Protein AF-A0A9E5HGV6-F1 (afdb_monomer_lite)

Radius of gyration: 12.86 Å; chains: 1; bounding box: 26×19×37 Å

Foldseek 3Di:
DQDPLNVVQVCQQPPPADCDDPRGRHGDDQDPVNSVVSVVCVVDPVNDPPDPPVPVDDD

pLDDT: mean 72.51, std 15.04, range [39.16, 87.56]

Secondary str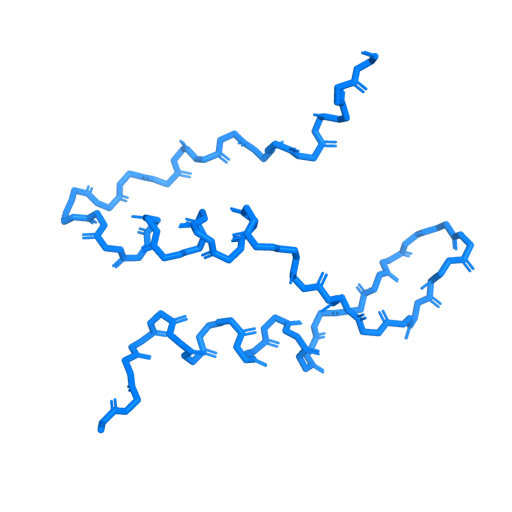ucture (DSSP, 8-state):
---HHHHHHHHHHHH-B--SSTTTTSBPPPPHHHHHHHHHHHH-TT-------TTS---

Sequence (59 aa):
MTTRREKVCKFIERYCLIPEGSKVGQPIKLLDFQRKFVLDVYDNPAGRREVECLFSHPR

Structure (mmCIF, N/CA/C/O backbone):
data_AF-A0A9E5HGV6-F1
#
_entry.id   AF-A0A9E5HGV6-F1
#
loop_
_atom_site.group_PDB
_atom_site.id
_atom_site.type_symbol
_atom_site.label_atom_id
_atom_site.label_alt_id
_atom_site.label_comp_id
_atom_site.label_asym_id
_atom_site.label_entity_id
_atom_site.label_seq_id
_atom_site.pdbx_PDB_ins_code
_atom_site.Cartn_x
_atom_site.Cartn_y
_atom_site.Cartn_z
_atom_site.occupancy
_atom_site.B_iso_or_equiv
_atom_site.auth_seq_id
_atom_site.auth_comp_id
_atom_site.auth_asym_id
_atom_site.auth_atom_id
_atom_site.pdbx_PDB_model_num
ATOM 1 N N . MET A 1 1 ? -3.042 2.678 -18.891 1.00 52.03 1 MET A N 1
ATOM 2 C CA . MET A 1 1 ? -2.965 1.231 -18.591 1.00 52.03 1 MET A CA 1
ATOM 3 C C . MET A 1 1 ? -2.668 1.058 -17.114 1.00 52.03 1 MET A C 1
ATOM 5 O O . MET A 1 1 ? -1.693 1.627 -16.654 1.00 52.03 1 MET A O 1
ATOM 9 N N . THR A 1 2 ? -3.504 0.343 -16.360 1.00 68.50 2 THR A N 1
ATOM 10 C CA . THR A 1 2 ? -3.261 0.117 -14.924 1.00 68.50 2 THR A CA 1
ATOM 11 C C . THR A 1 2 ? -2.252 -1.012 -14.759 1.00 68.50 2 THR A C 1
ATOM 13 O O . THR A 1 2 ? -2.530 -2.153 -15.144 1.00 68.50 2 THR A O 1
ATOM 16 N N . THR A 1 3 ? -1.085 -0.700 -14.212 1.00 82.44 3 THR A N 1
ATOM 17 C CA . THR A 1 3 ? -0.011 -1.678 -14.007 1.00 82.44 3 THR A CA 1
ATOM 18 C C . THR A 1 3 ? -0.392 -2.681 -12.910 1.00 82.44 3 THR A C 1
ATOM 20 O O . THR A 1 3 ? -1.206 -2.386 -12.030 1.00 82.44 3 THR A O 1
ATOM 23 N N . ARG A 1 4 ? 0.171 -3.899 -12.944 1.00 81.00 4 ARG A N 1
ATOM 24 C CA . ARG A 1 4 ? -0.115 -4.954 -11.945 1.00 81.00 4 ARG A CA 1
ATOM 25 C C . ARG A 1 4 ? 0.089 -4.449 -10.512 1.00 81.00 4 ARG A C 1
ATOM 27 O O . ARG A 1 4 ? -0.759 -4.673 -9.656 1.00 81.00 4 ARG A O 1
ATOM 34 N N . ARG A 1 5 ? 1.163 -3.695 -10.293 1.00 79.94 5 ARG A N 1
ATOM 35 C CA . ARG A 1 5 ? 1.533 -3.077 -9.015 1.00 79.94 5 ARG A CA 1
ATOM 36 C C . ARG A 1 5 ? 0.488 -2.078 -8.484 1.00 79.94 5 ARG A C 1
ATOM 38 O O . ARG A 1 5 ? 0.147 -2.114 -7.304 1.00 79.94 5 ARG A O 1
ATOM 45 N N . GLU A 1 6 ? -0.121 -1.268 -9.353 1.00 82.06 6 GLU A N 1
ATOM 46 C CA . GLU A 1 6 ? -1.219 -0.365 -8.964 1.00 82.06 6 GLU A CA 1
ATOM 47 C C . GLU A 1 6 ? -2.503 -1.117 -8.603 1.00 82.06 6 GLU A C 1
ATOM 49 O O . GLU A 1 6 ? -3.225 -0.713 -7.689 1.00 82.06 6 GLU A O 1
ATOM 54 N N . LYS A 1 7 ? -2.794 -2.225 -9.298 1.00 86.31 7 LYS A N 1
ATOM 55 C CA . LYS A 1 7 ? -3.945 -3.080 -8.967 1.00 86.31 7 LYS A CA 1
ATOM 56 C C . LYS A 1 7 ? -3.784 -3.712 -7.587 1.00 86.31 7 LYS A C 1
ATOM 58 O O . LYS A 1 7 ? -4.760 -3.775 -6.847 1.00 86.31 7 LYS A O 1
ATOM 63 N N . VAL A 1 8 ? -2.567 -4.122 -7.228 1.00 86.00 8 VAL A N 1
ATOM 64 C CA . VAL A 1 8 ? -2.282 -4.685 -5.901 1.00 86.00 8 VAL A CA 1
ATOM 65 C C . VAL A 1 8 ? -2.446 -3.634 -4.804 1.00 86.00 8 VAL A C 1
ATOM 67 O O . VAL A 1 8 ? -3.106 -3.918 -3.811 1.00 86.00 8 VAL A O 1
ATOM 70 N N . CYS A 1 9 ? -1.951 -2.406 -4.998 1.00 84.12 9 CYS A N 1
ATOM 71 C CA . CYS A 1 9 ? -2.175 -1.326 -4.026 1.00 84.12 9 CYS A CA 1
ATOM 72 C C . CYS A 1 9 ? -3.673 -1.080 -3.799 1.00 84.12 9 CYS A C 1
ATOM 74 O O . CYS A 1 9 ? -4.140 -1.098 -2.664 1.00 84.12 9 CYS A O 1
ATOM 76 N N . LYS A 1 10 ? -4.450 -0.956 -4.885 1.00 87.38 10 LYS A N 1
ATOM 77 C CA . LYS A 1 10 ? -5.908 -0.780 -4.802 1.00 87.38 10 LYS A CA 1
ATOM 78 C C . LYS A 1 10 ? -6.619 -1.965 -4.152 1.00 87.38 10 LYS A C 1
ATOM 80 O O . LYS A 1 10 ? -7.640 -1.766 -3.503 1.00 87.38 10 LYS A O 1
ATOM 85 N N . PHE A 1 11 ? -6.119 -3.184 -4.345 1.00 87.56 11 PHE A N 1
ATOM 86 C CA . PHE A 1 11 ? -6.667 -4.370 -3.697 1.00 87.56 11 PHE A CA 1
ATOM 87 C C . PHE A 1 11 ? -6.456 -4.307 -2.182 1.00 87.56 11 PHE A C 1
ATOM 89 O O . PHE A 1 11 ? -7.415 -4.466 -1.432 1.00 87.56 11 PHE A O 1
ATOM 96 N N . ILE A 1 12 ? -5.239 -3.991 -1.737 1.00 84.94 12 ILE A N 1
ATOM 97 C CA . ILE A 1 12 ? -4.911 -3.876 -0.312 1.00 84.94 12 ILE A CA 1
ATOM 98 C C . ILE A 1 12 ? -5.769 -2.789 0.348 1.00 84.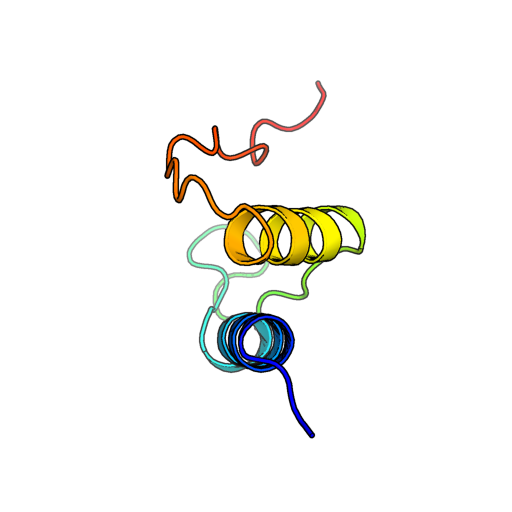94 12 ILE A C 1
ATOM 100 O O . ILE A 1 12 ? -6.393 -3.050 1.370 1.00 84.94 12 ILE A O 1
ATOM 104 N N . GLU A 1 13 ? -5.888 -1.612 -0.273 1.00 84.94 13 GLU A N 1
ATOM 105 C CA . GLU A 1 13 ? -6.679 -0.497 0.274 1.00 84.94 13 GLU A CA 1
ATOM 106 C C . GLU A 1 13 ? -8.192 -0.791 0.347 1.00 84.94 13 GLU A C 1
ATOM 108 O O . GLU A 1 13 ? -8.905 -0.169 1.134 1.00 84.94 13 GLU A O 1
ATOM 113 N N . ARG A 1 14 ? -8.706 -1.716 -0.477 1.00 86.44 14 ARG A N 1
ATOM 114 C CA . ARG A 1 14 ? -10.142 -2.047 -0.535 1.00 86.44 14 ARG A CA 1
ATOM 115 C C . ARG A 1 14 ? -10.537 -3.275 0.265 1.00 86.44 14 ARG A C 1
ATOM 117 O O . ARG A 1 14 ? -11.651 -3.307 0.776 1.00 86.44 14 ARG A O 1
ATOM 124 N N . TYR A 1 15 ? -9.676 -4.284 0.316 1.00 85.25 15 TYR A N 1
ATOM 125 C CA . TYR A 1 15 ? -10.024 -5.594 0.864 1.00 85.25 15 TYR A CA 1
ATOM 126 C C . TYR A 1 15 ? -9.291 -5.913 2.163 1.00 85.25 15 TYR A C 1
ATOM 128 O O . TYR A 1 15 ? -9.795 -6.716 2.944 1.00 85.25 15 TYR A O 1
ATOM 136 N N . CYS A 1 16 ? -8.138 -5.293 2.430 1.00 83.81 16 CYS A N 1
ATOM 137 C CA . CYS A 1 16 ? -7.427 -5.532 3.678 1.00 83.81 16 CYS A CA 1
ATOM 138 C C . CYS A 1 16 ? -7.930 -4.571 4.759 1.00 83.81 16 CYS A C 1
ATOM 140 O O . CYS A 1 16 ? -7.747 -3.353 4.683 1.00 83.81 16 CYS A O 1
ATOM 142 N N . LEU A 1 17 ? -8.561 -5.146 5.778 1.00 84.75 17 LEU A N 1
ATOM 143 C CA . LEU A 1 17 ? -8.976 -4.452 6.989 1.00 84.75 17 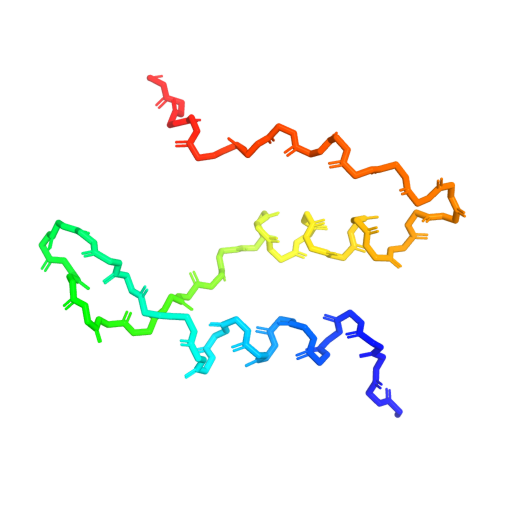LEU A CA 1
ATOM 144 C C . LEU A 1 17 ? -7.938 -4.678 8.086 1.00 84.75 17 LEU A C 1
ATOM 146 O O . LEU A 1 17 ? -7.257 -5.703 8.106 1.00 84.75 17 LEU A O 1
ATOM 150 N N . ILE A 1 18 ? -7.822 -3.723 9.002 1.00 81.81 18 ILE A N 1
ATOM 151 C CA . ILE A 1 18 ? -6.949 -3.853 10.169 1.00 81.81 18 ILE A CA 1
ATOM 152 C C . ILE A 1 18 ? -7.503 -4.983 11.058 1.00 81.81 18 ILE A C 1
ATOM 154 O O . ILE A 1 18 ? -8.656 -4.880 11.485 1.00 81.81 18 ILE A O 1
ATOM 158 N N . PRO A 1 19 ? -6.728 -6.050 11.330 1.00 75.69 19 PRO A N 1
ATOM 159 C CA . PRO A 1 19 ? -7.231 -7.216 12.054 1.00 75.69 19 PRO A CA 1
ATOM 160 C C . PRO A 1 19 ? -7.255 -7.023 13.576 1.00 75.69 19 PRO A C 1
ATOM 162 O O . PRO A 1 19 ? -8.048 -7.673 14.246 1.00 75.69 19 PRO A O 1
ATOM 165 N N . GLU A 1 20 ? -6.430 -6.127 14.129 1.00 72.25 20 GLU A N 1
ATOM 166 C CA . GLU A 1 20 ? -6.264 -5.965 15.580 1.00 72.25 20 GLU A CA 1
ATOM 167 C C . GLU A 1 20 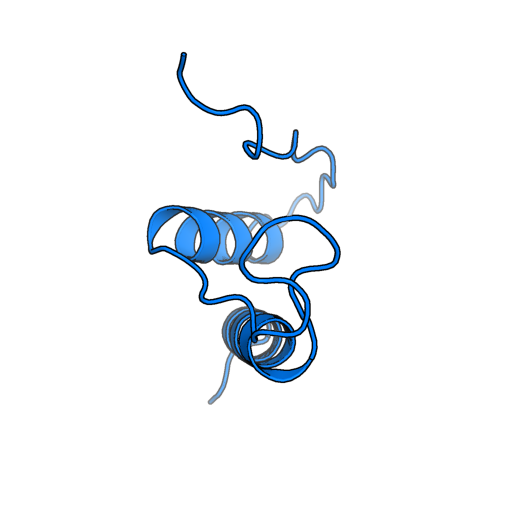? -6.017 -4.500 15.992 1.00 72.25 20 GLU A C 1
ATOM 169 O O . GLU A 1 20 ? -5.554 -3.674 15.200 1.00 72.25 20 GLU A O 1
ATOM 174 N N . GLY A 1 21 ? -6.316 -4.172 17.255 1.00 78.25 21 GLY A N 1
ATOM 175 C CA . GLY A 1 21 ? -6.090 -2.852 17.859 1.00 78.25 21 GLY A CA 1
ATOM 176 C C . GLY A 1 21 ? -7.263 -1.870 17.729 1.00 78.25 21 GLY A C 1
ATOM 177 O O . GLY A 1 21 ? -8.364 -2.219 17.310 1.00 78.25 21 GLY A O 1
ATOM 178 N N . SER A 1 22 ? -7.036 -0.600 18.082 1.00 77.50 22 SER A N 1
ATOM 179 C CA . SER A 1 22 ? -8.101 0.418 18.198 1.00 77.50 22 SER A CA 1
ATOM 180 C C . SER A 1 22 ? -8.777 0.811 16.877 1.00 77.50 22 SER A C 1
ATOM 182 O O . SER A 1 22 ? -9.780 1.519 16.888 1.00 77.50 22 SER A O 1
ATOM 184 N N . LYS A 1 23 ? -8.222 0.394 15.733 1.00 77.50 23 LYS A N 1
ATOM 185 C CA . LYS A 1 23 ? -8.753 0.670 14.386 1.00 77.50 23 LYS A CA 1
ATOM 186 C C . LYS A 1 23 ? -9.219 -0.599 13.668 1.00 77.50 23 LYS A C 1
ATOM 188 O O . LYS A 1 23 ? -9.318 -0.597 12.442 1.00 77.50 23 LYS A O 1
ATOM 193 N N . VAL A 1 24 ? -9.480 -1.670 14.418 1.00 83.25 24 VAL A N 1
ATOM 194 C CA . VAL A 1 24 ? -9.962 -2.943 13.876 1.00 83.25 24 VAL A CA 1
ATOM 195 C C . VAL A 1 24 ? -11.176 -2.739 12.962 1.00 83.25 24 VAL A C 1
ATOM 197 O O . VAL A 1 24 ? -12.068 -1.939 13.251 1.00 83.25 24 VAL A O 1
ATOM 200 N N . GLY A 1 25 ? -11.178 -3.417 11.815 1.00 81.25 25 GLY A N 1
ATOM 201 C CA . GLY A 1 25 ? -12.250 -3.333 10.819 1.00 81.25 25 GLY A CA 1
ATOM 202 C C . GLY A 1 25 ? -12.206 -2.106 9.900 1.00 81.25 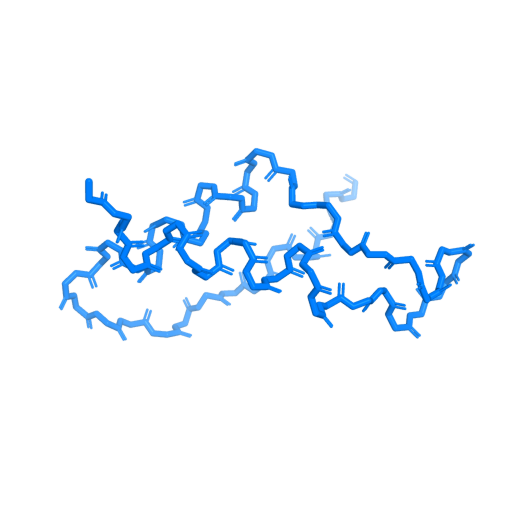25 GLY A C 1
ATOM 203 O O . GLY A 1 25 ? -13.002 -2.030 8.967 1.00 81.25 25 GLY A O 1
ATOM 204 N N . GLN A 1 26 ? -11.280 -1.162 10.101 1.00 82.62 26 GLN A N 1
ATOM 205 C CA . GLN A 1 26 ? -11.078 -0.058 9.157 1.00 82.62 26 GLN A CA 1
ATOM 206 C C . GLN A 1 26 ? -10.197 -0.493 7.975 1.00 82.62 26 GLN A C 1
ATOM 208 O O . GLN A 1 26 ? -9.280 -1.300 8.162 1.00 82.62 26 GLN A O 1
ATOM 213 N N . PRO A 1 27 ? -10.431 0.049 6.766 1.00 81.88 27 PRO A N 1
ATOM 214 C CA . PRO A 1 27 ? -9.582 -0.221 5.611 1.00 81.88 27 PRO A CA 1
ATOM 215 C C . PRO A 1 27 ? -8.156 0.277 5.846 1.00 81.88 27 PRO A C 1
ATOM 217 O O . PRO A 1 27 ? -7.937 1.409 6.294 1.00 81.88 27 PRO A O 1
ATOM 220 N N . ILE A 1 28 ? -7.180 -0.574 5.524 1.00 82.25 28 ILE A N 1
ATOM 221 C CA . ILE A 1 28 ? -5.762 -0.231 5.618 1.00 82.25 28 ILE A CA 1
ATOM 222 C C . ILE A 1 28 ? -5.450 0.831 4.567 1.00 82.25 28 ILE A C 1
ATOM 224 O O . ILE A 1 28 ? -5.579 0.604 3.366 1.00 82.25 28 ILE A O 1
ATOM 228 N N . LYS A 1 29 ? -4.987 1.996 5.019 1.00 81.56 29 LYS A N 1
ATOM 229 C CA . LYS A 1 29 ? -4.396 3.005 4.139 1.00 81.56 29 LYS A CA 1
ATOM 230 C C . LYS A 1 29 ? -2.897 2.762 4.060 1.00 81.56 29 LYS A C 1
ATOM 232 O O . LYS A 1 29 ? -2.212 2.841 5.076 1.00 81.56 29 LYS A O 1
ATOM 237 N N . LEU A 1 30 ? -2.408 2.472 2.856 1.00 80.38 30 LEU A N 1
ATOM 238 C CA . LEU A 1 30 ? -0.979 2.333 2.594 1.00 80.38 30 LEU A CA 1
ATOM 239 C C . LEU A 1 30 ? -0.303 3.699 2.739 1.00 80.38 30 LEU A C 1
ATOM 241 O O . LEU A 1 30 ? -0.651 4.643 2.030 1.00 80.38 30 LEU A O 1
ATOM 245 N N . LEU A 1 31 ? 0.677 3.789 3.632 1.00 83.69 31 LEU A N 1
ATOM 246 C CA . LEU A 1 31 ? 1.576 4.942 3.706 1.00 83.69 31 LEU A CA 1
ATOM 247 C C . LEU A 1 31 ? 2.540 4.932 2.510 1.00 83.69 31 LEU A C 1
ATOM 249 O O . LEU A 1 31 ? 2.788 3.879 1.915 1.00 83.69 31 LEU A O 1
ATOM 253 N N . ASP A 1 32 ? 3.121 6.083 2.163 1.00 81.19 32 ASP A N 1
ATOM 254 C CA . ASP A 1 32 ? 3.965 6.217 0.964 1.00 81.19 32 ASP A CA 1
ATOM 255 C C . ASP A 1 32 ? 5.131 5.215 0.929 1.00 81.19 32 ASP A C 1
ATOM 257 O O . ASP A 1 32 ? 5.431 4.644 -0.122 1.00 81.19 32 ASP A O 1
ATOM 261 N N . PHE A 1 33 ? 5.732 4.911 2.086 1.00 79.75 33 PHE A N 1
ATOM 262 C CA . PHE A 1 33 ? 6.795 3.906 2.188 1.00 79.75 33 PHE A CA 1
ATOM 263 C C . PHE A 1 33 ? 6.293 2.481 1.903 1.00 79.75 33 PHE A C 1
ATOM 265 O O . PHE A 1 33 ? 6.970 1.716 1.218 1.00 79.75 33 PHE A O 1
ATOM 272 N N . GLN A 1 34 ? 5.090 2.128 2.369 1.00 80.31 34 GLN A N 1
ATOM 273 C CA . GLN A 1 34 ? 4.484 0.815 2.122 1.00 80.31 34 GLN A CA 1
ATOM 274 C C . GLN A 1 34 ? 4.087 0.678 0.656 1.00 80.31 34 GLN A C 1
ATOM 276 O O . GLN A 1 34 ? 4.250 -0.381 0.056 1.00 80.31 34 GLN A O 1
ATOM 281 N N . ARG A 1 35 ? 3.608 1.767 0.048 1.00 83.25 35 ARG A N 1
ATOM 282 C CA . ARG A 1 35 ? 3.332 1.814 -1.387 1.00 83.25 35 ARG A CA 1
ATOM 283 C C . ARG A 1 35 ? 4.610 1.593 -2.184 1.00 83.25 35 ARG A C 1
ATOM 285 O O . ARG A 1 35 ? 4.619 0.737 -3.062 1.00 83.25 35 ARG A O 1
ATOM 292 N N . LYS A 1 36 ? 5.695 2.296 -1.840 1.00 83.00 36 LYS A N 1
ATOM 293 C CA . LYS A 1 36 ? 7.011 2.113 -2.467 1.00 83.00 36 LYS A CA 1
ATOM 294 C C . LYS A 1 36 ? 7.500 0.673 -2.337 1.00 83.00 36 LYS A C 1
ATOM 296 O O . LYS A 1 36 ? 7.964 0.115 -3.318 1.00 83.00 36 LYS A O 1
ATOM 301 N N . PHE A 1 37 ? 7.315 0.057 -1.176 1.00 81.69 37 PHE A N 1
ATOM 302 C CA . PHE A 1 37 ? 7.658 -1.343 -0.951 1.00 81.69 37 PHE A CA 1
ATOM 303 C C . PHE A 1 37 ? 6.860 -2.305 -1.832 1.00 81.69 37 PHE A C 1
ATOM 305 O O . PHE A 1 37 ? 7.438 -3.174 -2.474 1.00 81.69 37 PHE A O 1
ATOM 312 N N . VAL A 1 38 ? 5.538 -2.128 -1.926 1.00 80.25 38 VAL A N 1
ATOM 313 C CA . VAL A 1 38 ? 4.711 -2.925 -2.843 1.00 80.25 38 VAL A CA 1
ATOM 314 C C . VAL A 1 38 ? 5.202 -2.735 -4.280 1.00 80.25 38 VAL A C 1
ATOM 316 O O . VAL A 1 38 ? 5.355 -3.712 -5.002 1.00 80.25 38 VAL A O 1
ATOM 319 N N . LEU A 1 39 ? 5.497 -1.503 -4.702 1.00 80.94 39 LEU A N 1
ATOM 320 C CA . LEU A 1 39 ? 6.049 -1.255 -6.035 1.00 80.94 39 LEU A CA 1
ATOM 321 C C . LEU A 1 39 ? 7.371 -2.013 -6.237 1.00 80.94 39 LEU A C 1
ATOM 323 O O . LEU A 1 39 ? 7.470 -2.740 -7.215 1.00 80.94 39 LEU A O 1
ATOM 327 N N . ASP A 1 40 ? 8.311 -1.915 -5.299 1.00 80.88 40 ASP A N 1
ATOM 328 C CA . ASP A 1 40 ? 9.639 -2.542 -5.353 1.00 80.88 40 ASP A CA 1
ATOM 329 C C . ASP A 1 40 ? 9.563 -4.079 -5.448 1.00 80.88 40 ASP A C 1
ATOM 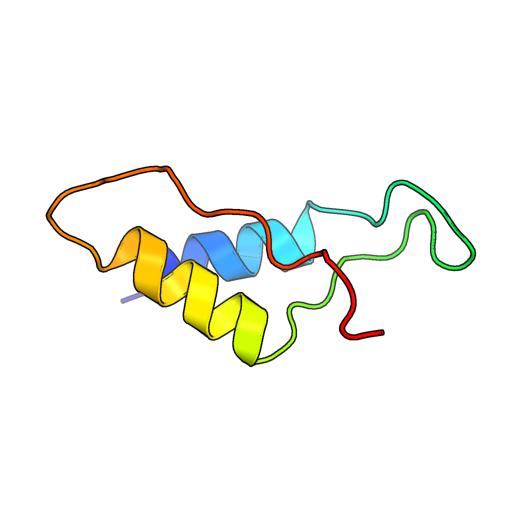331 O O . ASP A 1 40 ? 10.179 -4.697 -6.317 1.00 80.88 40 ASP A O 1
ATOM 335 N N . VAL A 1 41 ? 8.688 -4.702 -4.649 1.00 77.75 41 VAL A N 1
ATOM 336 C CA . VAL A 1 41 ? 8.429 -6.154 -4.679 1.00 77.75 41 VAL A CA 1
ATOM 337 C C . VAL A 1 41 ? 7.922 -6.619 -6.040 1.00 77.75 41 VAL A C 1
ATOM 339 O O . VAL A 1 41 ? 8.313 -7.684 -6.522 1.00 77.75 41 VAL A O 1
ATOM 342 N N . TYR A 1 42 ? 7.017 -5.852 -6.650 1.00 77.25 42 TYR A N 1
ATOM 343 C CA . TYR A 1 42 ? 6.415 -6.210 -7.935 1.00 77.25 42 TYR A CA 1
ATOM 344 C C . TYR A 1 42 ? 7.237 -5.756 -9.147 1.00 77.25 42 TYR A C 1
ATOM 346 O O . TYR A 1 42 ? 6.950 -6.225 -10.250 1.00 77.25 42 TYR A O 1
ATOM 354 N N . ASP A 1 43 ? 8.215 -4.870 -8.953 1.00 76.62 43 ASP A N 1
ATOM 355 C CA . ASP A 1 43 ? 9.153 -4.407 -9.981 1.00 76.62 43 ASP A CA 1
ATOM 356 C C . ASP A 1 43 ? 10.405 -5.299 -10.057 1.00 76.62 43 ASP A C 1
ATOM 358 O O . ASP A 1 43 ? 11.012 -5.414 -11.118 1.00 76.62 43 ASP A O 1
ATOM 362 N N . ASN A 1 44 ? 10.750 -6.011 -8.976 1.00 70.44 44 ASN A N 1
ATOM 363 C CA . ASN A 1 44 ? 11.915 -6.894 -8.934 1.00 70.44 44 ASN A CA 1
ATOM 364 C C . ASN A 1 44 ? 11.799 -8.090 -9.916 1.00 70.44 44 ASN A C 1
ATOM 366 O O . ASN A 1 44 ? 11.017 -9.020 -9.669 1.00 70.44 44 ASN A O 1
ATOM 370 N N . PRO A 1 45 ? 12.630 -8.163 -10.977 1.00 63.72 45 PRO A N 1
ATOM 371 C CA . PRO A 1 45 ? 12.589 -9.249 -11.960 1.00 63.72 45 PRO A CA 1
ATOM 372 C C . PRO A 1 45 ? 13.044 -10.600 -11.386 1.00 63.72 45 PRO A C 1
ATOM 374 O O . PRO A 1 45 ? 12.710 -11.646 -11.939 1.00 63.72 45 PRO A O 1
ATOM 377 N N . ALA A 1 46 ? 13.773 -10.598 -10.263 1.00 65.19 46 ALA A N 1
ATOM 378 C CA . ALA A 1 46 ? 14.262 -11.812 -9.609 1.00 65.19 46 ALA A CA 1
ATOM 379 C C . ALA A 1 46 ? 13.219 -12.488 -8.696 1.00 65.19 46 ALA A C 1
ATOM 381 O O . ALA A 1 46 ? 13.471 -13.584 -8.196 1.00 65.19 46 ALA A O 1
ATOM 382 N N . GLY A 1 47 ? 12.062 -11.856 -8.448 1.00 53.97 47 GLY A N 1
ATOM 383 C CA . GLY A 1 47 ? 10.936 -12.468 -7.733 1.00 53.97 47 GLY A CA 1
ATOM 384 C C . GLY A 1 47 ? 11.245 -12.978 -6.319 1.00 53.97 47 GLY A C 1
ATOM 385 O O . GLY A 1 47 ? 10.529 -13.857 -5.832 1.00 53.97 47 GLY A O 1
ATOM 386 N N . ARG A 1 48 ? 12.302 -12.482 -5.656 1.00 51.50 48 ARG A N 1
ATOM 387 C CA . ARG A 1 48 ? 12.639 -12.913 -4.292 1.00 51.50 48 ARG A CA 1
ATOM 388 C C . ARG A 1 48 ? 11.630 -12.330 -3.304 1.00 51.50 48 ARG A C 1
ATOM 390 O O . ARG A 1 48 ? 11.490 -11.121 -3.183 1.00 51.50 48 ARG A O 1
ATOM 397 N N . ARG A 1 49 ? 10.909 -13.243 -2.646 1.00 53.38 49 ARG A N 1
ATOM 398 C CA . ARG A 1 49 ? 9.758 -13.021 -1.750 1.00 53.38 49 ARG A CA 1
ATOM 399 C C . ARG A 1 49 ? 10.164 -12.832 -0.288 1.00 53.38 49 ARG A C 1
ATOM 401 O O . ARG A 1 49 ? 9.314 -12.930 0.587 1.00 53.38 49 ARG A O 1
ATOM 408 N N . GLU A 1 50 ? 11.445 -12.618 -0.015 1.00 50.28 50 GLU A N 1
ATOM 409 C CA . GLU A 1 50 ? 11.919 -12.347 1.339 1.00 50.28 50 GLU A CA 1
ATOM 410 C C . GLU A 1 50 ? 11.895 -10.844 1.557 1.00 50.28 50 GLU A C 1
ATOM 412 O O . GLU A 1 50 ? 12.881 -10.125 1.438 1.00 50.28 50 GLU A O 1
ATOM 417 N N . VAL A 1 51 ? 10.679 -10.368 1.762 1.00 47.62 51 VAL A N 1
ATOM 418 C CA . VAL A 1 51 ? 10.426 -9.033 2.252 1.00 47.62 51 VAL A CA 1
ATOM 419 C C . VAL A 1 51 ? 10.155 -9.171 3.732 1.00 47.62 51 VAL A C 1
ATOM 421 O O . VAL A 1 51 ? 9.046 -9.521 4.138 1.00 47.62 51 VAL A O 1
ATOM 424 N N . GLU A 1 52 ? 11.189 -8.943 4.537 1.00 47.16 52 GLU A N 1
ATOM 425 C CA . GLU A 1 52 ? 11.010 -8.764 5.968 1.00 47.16 52 GLU A CA 1
ATOM 426 C C . GLU A 1 52 ? 9.999 -7.632 6.154 1.00 47.16 52 GLU A C 1
ATOM 428 O O . GLU A 1 52 ? 10.190 -6.497 5.707 1.00 47.16 52 GLU A O 1
ATOM 433 N N . CYS A 1 53 ? 8.836 -7.990 6.690 1.00 40.84 53 CYS A N 1
ATOM 434 C CA . CYS A 1 53 ? 7.751 -7.057 6.905 1.00 40.84 53 CYS A CA 1
ATOM 435 C C . CYS A 1 53 ? 8.242 -5.997 7.894 1.00 40.84 53 CYS A C 1
ATOM 437 O O . CYS A 1 53 ? 8.257 -6.228 9.099 1.00 40.84 53 CYS A O 1
ATOM 439 N N . LEU A 1 54 ? 8.586 -4.810 7.387 1.00 45.69 54 LEU A N 1
ATOM 440 C CA . LEU A 1 54 ? 8.930 -3.604 8.155 1.00 45.69 54 LEU A CA 1
ATOM 441 C C . LEU A 1 54 ? 7.750 -3.059 8.997 1.00 45.69 54 LEU A C 1
ATOM 443 O O . LEU A 1 54 ? 7.688 -1.875 9.308 1.00 45.69 54 LEU A O 1
ATOM 447 N N . PHE A 1 55 ? 6.807 -3.914 9.404 1.00 48.56 55 PHE A N 1
ATOM 448 C CA . PHE A 1 55 ? 5.879 -3.628 10.500 1.00 48.56 55 PHE A CA 1
ATOM 449 C C . PHE A 1 55 ? 6.580 -3.616 11.870 1.00 48.56 55 PHE A C 1
ATOM 451 O O . PHE A 1 55 ? 5.956 -3.243 12.868 1.00 48.56 55 PHE A O 1
ATOM 458 N N . SER A 1 56 ? 7.873 -3.955 11.922 1.00 43.00 56 SER A N 1
ATOM 459 C CA . SER A 1 56 ? 8.759 -3.594 13.028 1.00 43.00 56 SER A CA 1
ATOM 460 C C . SER A 1 56 ? 8.819 -2.073 13.127 1.00 43.00 56 SER A C 1
ATOM 462 O O . SER A 1 56 ? 9.530 -1.402 12.382 1.00 43.00 56 SER A O 1
ATOM 464 N N . HIS A 1 57 ? 7.999 -1.538 14.029 1.00 45.75 57 HIS A N 1
ATOM 465 C CA . HIS A 1 57 ? 7.995 -0.140 14.417 1.00 45.75 57 HIS A CA 1
ATOM 466 C C . HIS A 1 57 ? 9.441 0.305 14.686 1.00 45.75 57 HIS A C 1
ATOM 468 O O . HIS A 1 57 ? 10.144 -0.404 15.417 1.00 45.75 57 HIS A O 1
ATOM 474 N N . PRO A 1 58 ? 9.908 1.447 14.146 1.00 41.31 58 PRO A N 1
ATOM 475 C CA . PRO A 1 58 ? 11.084 2.075 14.721 1.00 41.31 58 PRO A CA 1
ATOM 476 C C . PRO A 1 58 ? 10.739 2.342 16.191 1.00 41.31 58 PRO A C 1
ATOM 478 O O . PRO A 1 58 ? 9.739 3.004 16.477 1.00 41.31 58 PRO A O 1
ATOM 481 N N . ARG A 1 59 ? 11.485 1.716 17.104 1.00 39.16 59 ARG A N 1
ATOM 482 C CA . ARG A 1 59 ? 11.456 2.105 18.514 1.00 39.16 59 ARG A CA 1
ATOM 483 C C . ARG A 1 59 ? 11.849 3.568 18.654 1.00 39.16 59 ARG A C 1
ATOM 485 O O . ARG A 1 59 ? 12.737 3.999 17.884 1.00 39.16 59 ARG A O 1
#